Protein AF-A0A0B1S0J4-F1 (afdb_monomer_lite)

Structure (mmCIF, N/CA/C/O backbone):
data_AF-A0A0B1S0J4-F1
#
_entry.id   AF-A0A0B1S0J4-F1
#
loop_
_atom_site.group_PDB
_atom_site.id
_atom_site.type_symbol
_atom_site.label_atom_id
_atom_site.label_alt_id
_atom_site.label_comp_id
_atom_site.label_asym_id
_atom_site.label_entity_id
_atom_site.label_seq_id
_atom_site.pdbx_PDB_ins_code
_atom_site.Cartn_x
_atom_site.Cartn_y
_atom_site.Cartn_z
_atom_site.occupancy
_atom_site.B_iso_or_equiv
_atom_site.auth_seq_id
_atom_site.auth_comp_id
_atom_site.auth_asym_id
_atom_site.auth_atom_id
_atom_site.pdbx_PDB_model_num
ATOM 1 N N . MET A 1 1 ? 10.901 -2.215 9.609 1.00 47.75 1 MET A N 1
ATOM 2 C CA . MET A 1 1 ? 10.449 -1.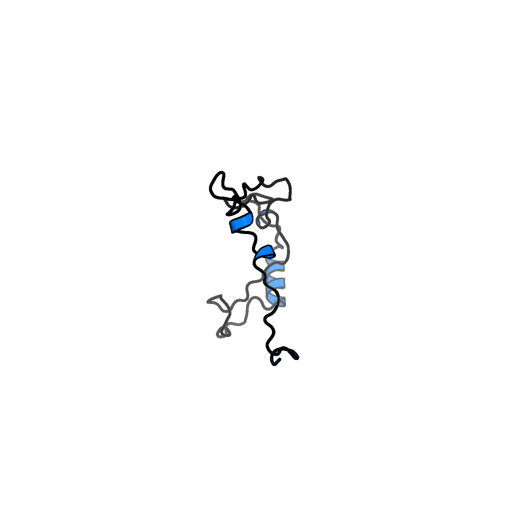148 10.528 1.00 47.75 1 MET A CA 1
ATOM 3 C C . MET A 1 1 ? 8.993 -0.830 10.214 1.00 47.75 1 MET A C 1
ATOM 5 O O . MET A 1 1 ? 8.716 -0.295 9.151 1.00 47.75 1 MET A O 1
ATOM 9 N N . SER A 1 2 ? 8.052 -1.248 11.067 1.00 56.84 2 SER A N 1
ATOM 10 C CA . SER A 1 2 ? 6.641 -0.852 10.931 1.00 56.84 2 SER A CA 1
ATOM 11 C C . SER A 1 2 ? 6.543 0.656 11.147 1.00 56.84 2 SER A C 1
ATOM 13 O O . SER A 1 2 ? 7.045 1.148 12.154 1.00 56.84 2 SER A O 1
ATOM 15 N N . GLY A 1 3 ? 5.909 1.382 10.225 1.00 70.69 3 GLY A N 1
ATOM 16 C CA . GLY A 1 3 ? 5.768 2.835 10.321 1.00 70.69 3 GLY A CA 1
ATOM 17 C C . GLY A 1 3 ? 5.176 3.286 11.663 1.00 70.69 3 GLY A C 1
ATOM 18 O O . GLY A 1 3 ? 4.309 2.614 12.235 1.00 70.69 3 GLY A O 1
ATOM 19 N N . ARG A 1 4 ? 5.654 4.434 12.158 1.00 82.12 4 ARG A N 1
ATOM 20 C CA . ARG A 1 4 ? 5.222 5.049 13.420 1.00 82.12 4 ARG A CA 1
ATOM 21 C C . ARG A 1 4 ? 3.696 5.213 13.447 1.00 82.12 4 ARG A C 1
ATOM 23 O O . ARG A 1 4 ? 3.090 5.639 12.463 1.00 82.12 4 ARG A O 1
ATOM 30 N N . LYS A 1 5 ? 3.064 4.864 14.569 1.00 86.25 5 LYS A N 1
ATOM 31 C CA . LYS A 1 5 ? 1.623 5.062 14.819 1.00 86.25 5 LYS A CA 1
ATOM 32 C C . LYS A 1 5 ? 1.370 6.445 15.432 1.00 86.25 5 LYS A C 1
ATOM 34 O O . LYS A 1 5 ? 2.305 7.071 15.925 1.00 86.25 5 LYS A O 1
ATOM 39 N N . ILE A 1 6 ? 0.124 6.937 15.393 1.00 87.69 6 ILE A N 1
ATOM 40 C CA . ILE A 1 6 ? -0.217 8.256 15.979 1.00 87.69 6 ILE A CA 1
ATOM 41 C C . ILE A 1 6 ? 0.001 8.248 17.497 1.00 87.69 6 ILE A C 1
ATOM 43 O O . ILE A 1 6 ? 0.432 9.249 18.060 1.00 87.69 6 ILE A O 1
ATOM 47 N N . ALA A 1 7 ? -0.290 7.126 18.153 1.00 87.12 7 ALA A N 1
ATOM 48 C CA . ALA A 1 7 ? -0.092 6.953 19.584 1.00 87.12 7 ALA A CA 1
ATOM 49 C C . ALA A 1 7 ? 0.515 5.583 19.903 1.00 87.12 7 ALA A C 1
ATOM 51 O O . ALA A 1 7 ? 0.441 4.661 19.086 1.00 87.12 7 ALA A O 1
ATOM 52 N N . ASP A 1 8 ? 1.092 5.471 21.098 1.00 85.81 8 ASP A N 1
ATOM 53 C CA . ASP A 1 8 ? 1.682 4.234 21.601 1.00 85.81 8 ASP A CA 1
ATOM 54 C C . ASP A 1 8 ? 0.642 3.103 21.728 1.00 85.81 8 ASP A C 1
ATOM 56 O O . ASP A 1 8 ? -0.556 3.345 21.926 1.00 85.81 8 ASP A O 1
ATOM 60 N N . ALA A 1 9 ? 1.098 1.853 21.634 1.00 83.38 9 ALA A N 1
ATOM 61 C CA . ALA A 1 9 ? 0.243 0.676 21.762 1.00 83.38 9 ALA A CA 1
ATOM 62 C C . ALA A 1 9 ? -0.459 0.590 23.133 1.00 83.38 9 ALA A C 1
ATOM 64 O O . ALA A 1 9 ? -1.577 0.065 23.217 1.00 83.38 9 ALA A O 1
ATOM 65 N N . ALA A 1 10 ? 0.149 1.155 24.181 1.00 87.31 10 ALA A N 1
ATOM 66 C CA . ALA A 1 10 ? -0.398 1.212 25.532 1.00 87.31 10 ALA A CA 1
ATOM 67 C C . ALA A 1 10 ? -1.631 2.125 25.659 1.00 87.31 10 ALA A C 1
ATOM 69 O O . ALA A 1 10 ? -2.400 1.994 26.616 1.00 87.31 10 ALA A O 1
ATOM 70 N N . VAL A 1 11 ? -1.876 3.026 24.697 1.00 88.44 11 VAL A N 1
ATOM 71 C CA . VAL A 1 11 ? -3.033 3.927 24.749 1.00 88.44 11 VAL A CA 1
ATOM 72 C C . VAL A 1 11 ? -4.329 3.121 24.661 1.00 88.44 11 VAL A C 1
ATOM 74 O O . VAL A 1 11 ? -4.600 2.377 23.711 1.00 88.44 11 VAL A O 1
ATOM 77 N N . LYS A 1 12 ? -5.172 3.249 25.687 1.00 86.06 12 LYS A N 1
ATOM 78 C CA . LYS A 1 12 ? -6.483 2.599 25.718 1.00 86.06 12 LYS A CA 1
ATOM 79 C C . LYS A 1 12 ? -7.450 3.372 24.825 1.00 86.06 12 LYS A C 1
ATOM 81 O O . LYS A 1 12 ? -7.616 4.580 24.967 1.00 86.06 12 LYS A O 1
ATOM 86 N N . ASN A 1 13 ? -8.098 2.663 23.902 1.00 85.56 13 ASN A N 1
ATOM 87 C CA . ASN A 1 13 ? -9.142 3.258 23.074 1.00 85.56 13 ASN A CA 1
ATOM 88 C C . ASN A 1 13 ? -10.348 3.579 23.949 1.00 85.56 13 ASN A C 1
ATOM 90 O O . ASN A 1 13 ? -10.723 2.781 24.812 1.00 85.56 13 ASN A O 1
ATOM 94 N N . ARG A 1 14 ? -10.988 4.717 23.687 1.00 81.62 14 ARG A N 1
ATOM 95 C CA . ARG A 1 14 ? -12.267 5.032 24.314 1.00 81.62 14 ARG A CA 1
ATOM 96 C C . ARG A 1 14 ? -13.295 4.001 23.847 1.00 81.62 14 ARG A C 1
ATOM 98 O O . ARG A 1 14 ? -13.545 3.867 22.652 1.00 81.62 14 ARG A O 1
ATOM 105 N N . THR A 1 15 ? -13.856 3.260 24.792 1.00 83.44 15 THR A N 1
ATOM 106 C CA . THR A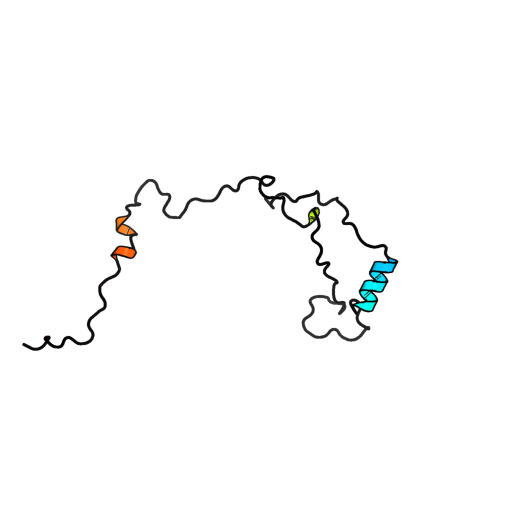 1 15 ? -14.918 2.276 24.558 1.00 83.44 15 THR A CA 1
ATOM 107 C C . THR A 1 15 ? -16.130 2.657 25.401 1.00 83.44 15 THR A C 1
ATOM 109 O O . THR A 1 15 ? -15.997 3.386 26.387 1.00 83.44 15 THR A O 1
ATOM 112 N N . GLN A 1 16 ? -17.325 2.236 24.984 1.00 86.56 16 GLN A N 1
ATOM 113 C CA . GLN A 1 16 ? -18.517 2.409 25.814 1.00 86.56 16 GLN A CA 1
ATOM 114 C C . GLN A 1 16 ? -18.410 1.535 27.069 1.00 86.56 16 GLN A C 1
ATOM 116 O O . GLN A 1 16 ? -17.612 0.594 27.112 1.00 86.56 16 GLN A O 1
ATOM 121 N N . THR A 1 17 ? -19.218 1.831 28.089 1.00 91.00 17 THR A N 1
ATOM 122 C CA . THR A 1 17 ? -19.269 0.988 29.287 1.00 91.00 17 THR A CA 1
ATOM 123 C C . THR A 1 17 ? -19.707 -0.440 28.921 1.00 91.00 17 THR A C 1
ATOM 125 O O . THR A 1 17 ? -20.375 -0.640 27.898 1.00 91.00 17 THR A O 1
ATOM 128 N N . PRO A 1 18 ? -19.351 -1.455 29.731 1.00 90.62 18 PRO A N 1
ATOM 129 C CA . PRO A 1 18 ? -19.660 -2.854 29.427 1.00 90.62 18 PRO A CA 1
ATOM 130 C C . PRO A 1 18 ? -21.138 -3.111 29.107 1.00 90.62 18 PRO A C 1
ATOM 132 O O . PRO A 1 18 ? -21.438 -3.849 28.172 1.00 90.62 18 PRO A O 1
ATOM 135 N N . PHE A 1 19 ? -22.053 -2.437 29.811 1.00 92.56 19 PHE A N 1
ATOM 136 C CA . PHE A 1 19 ? -23.494 -2.530 29.571 1.00 92.56 19 PHE A CA 1
ATOM 137 C C . PHE A 1 19 ? -23.895 -2.102 28.149 1.00 92.56 19 PHE A C 1
ATOM 139 O O . PHE A 1 19 ? -24.598 -2.833 27.455 1.00 92.56 19 PHE A O 1
ATOM 146 N N . TRP A 1 20 ? -23.411 -0.951 27.676 1.00 91.75 20 TRP A N 1
ATOM 147 C CA . TRP A 1 20 ? -23.723 -0.466 26.327 1.00 91.75 20 TRP A CA 1
ATOM 148 C C . TRP A 1 20 ? -23.074 -1.326 25.239 1.00 91.75 20 TRP A C 1
A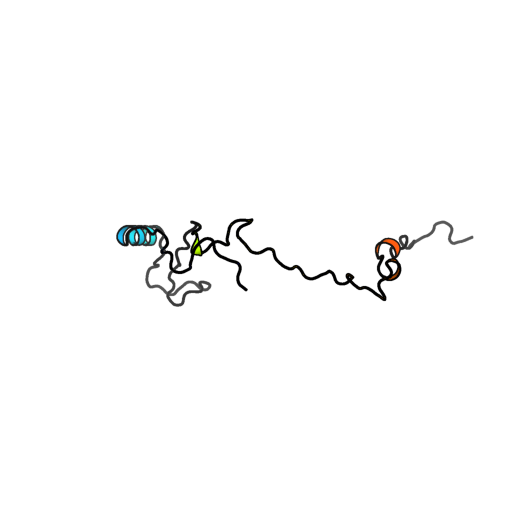TOM 150 O O . TRP A 1 20 ? -23.687 -1.564 24.200 1.00 91.75 20 TRP A O 1
ATOM 160 N N . ASN A 1 21 ? -21.874 -1.865 25.488 1.00 88.50 21 ASN A N 1
ATOM 161 C CA . ASN A 1 21 ? -21.251 -2.828 24.576 1.00 88.50 21 ASN A CA 1
ATOM 162 C C . ASN A 1 21 ? -22.074 -4.115 24.458 1.00 88.50 21 ASN A C 1
ATOM 164 O O . ASN A 1 21 ? -22.245 -4.616 23.347 1.00 88.50 21 ASN A O 1
ATOM 168 N N . TRP A 1 22 ? -22.589 -4.623 25.581 1.00 87.31 22 TRP A N 1
ATOM 169 C CA . TRP A 1 22 ? -23.492 -5.770 25.600 1.00 87.31 22 TRP A CA 1
ATOM 170 C C . TRP A 1 22 ? -24.781 -5.475 24.831 1.00 87.31 22 TRP A C 1
ATOM 172 O O . TRP A 1 22 ? -25.146 -6.245 23.945 1.00 87.31 22 TRP A O 1
ATOM 182 N N . LEU A 1 23 ? -25.428 -4.334 25.093 1.00 91.19 23 LEU A N 1
ATOM 183 C CA . LEU A 1 23 ? -26.663 -3.954 24.406 1.00 91.19 23 LEU A CA 1
ATOM 184 C C . LEU A 1 23 ? -26.444 -3.829 22.892 1.00 91.19 23 LEU A C 1
ATOM 186 O O . LEU A 1 23 ? -27.216 -4.380 22.113 1.00 91.19 23 LEU A O 1
ATOM 190 N N . ARG A 1 24 ? -25.354 -3.179 22.467 1.00 88.50 24 ARG A N 1
ATOM 191 C CA . ARG A 1 24 ? -24.954 -3.080 21.056 1.00 88.50 24 ARG A CA 1
ATOM 192 C C . ARG A 1 24 ? -24.747 -4.461 20.429 1.00 88.50 24 ARG A C 1
ATOM 194 O O . ARG A 1 24 ? -25.278 -4.717 19.355 1.00 88.50 24 ARG A O 1
ATOM 201 N N . ASN A 1 25 ? -23.984 -5.342 21.079 1.00 85.75 25 ASN A N 1
ATOM 202 C CA . ASN A 1 25 ? -23.733 -6.698 20.577 1.00 85.75 25 ASN A CA 1
ATOM 203 C C . ASN A 1 25 ? -25.030 -7.504 20.442 1.00 85.75 25 ASN A C 1
ATOM 205 O O . ASN A 1 25 ? -25.209 -8.202 19.445 1.00 85.75 25 ASN A O 1
ATOM 209 N N . LYS A 1 26 ? -25.944 -7.360 21.408 1.00 82.94 26 LYS A N 1
ATOM 210 C CA . LYS A 1 26 ? -27.249 -8.020 21.403 1.00 82.94 26 LYS A CA 1
ATOM 211 C C . LYS A 1 26 ? -28.136 -7.527 20.258 1.00 82.94 26 LYS A C 1
ATOM 213 O O . LYS A 1 26 ? -28.702 -8.343 19.542 1.00 82.94 26 LYS A O 1
ATOM 218 N N . LEU A 1 27 ? -28.228 -6.210 20.056 1.00 86.50 27 LEU A N 1
ATOM 219 C CA . LEU A 1 27 ? -29.033 -5.607 18.983 1.00 86.50 27 LEU A CA 1
ATOM 220 C C . LEU A 1 27 ? -28.481 -5.910 17.583 1.00 86.50 27 LEU A C 1
ATOM 222 O O . LEU A 1 27 ? -29.250 -6.043 16.638 1.00 86.50 27 LEU A O 1
ATOM 226 N N . LEU A 1 28 ? -27.158 -6.033 17.451 1.00 83.06 28 LEU A N 1
ATOM 227 C CA . LEU A 1 28 ? -26.489 -6.351 16.187 1.00 83.06 28 LEU A CA 1
ATOM 228 C C . LEU A 1 28 ? -26.329 -7.860 15.937 1.00 83.06 28 LEU A C 1
ATOM 230 O O . LEU A 1 28 ? -25.660 -8.233 14.977 1.00 83.06 28 LEU A O 1
ATOM 234 N N . ALA A 1 29 ? -26.893 -8.720 16.796 1.00 76.69 29 ALA A N 1
ATOM 235 C CA . ALA A 1 29 ? -26.776 -10.180 16.705 1.00 76.69 29 ALA A CA 1
ATOM 236 C C . ALA A 1 29 ? -25.320 -10.672 16.518 1.00 76.69 29 ALA A C 1
ATOM 238 O O . ALA A 1 29 ? -25.049 -11.625 15.785 1.00 76.69 29 ALA A O 1
ATOM 239 N N . VAL A 1 30 ? -24.375 -9.987 17.177 1.00 73.62 30 VAL A N 1
ATOM 240 C CA . VAL A 1 30 ? -22.933 -10.303 17.175 1.00 73.62 30 VAL A CA 1
ATOM 241 C C . VAL A 1 30 ? -22.718 -11.686 17.792 1.00 73.62 30 VAL A C 1
ATOM 243 O O . VAL A 1 30 ? -22.053 -12.551 17.218 1.00 73.62 30 VAL A O 1
ATOM 246 N N . ASP A 1 31 ? -23.370 -11.910 18.931 1.00 66.31 31 ASP A N 1
ATOM 247 C CA . ASP A 1 31 ? -23.478 -13.214 19.565 1.00 66.31 31 ASP A CA 1
ATOM 248 C C . ASP A 1 31 ? -24.670 -13.953 18.941 1.00 66.31 31 ASP A C 1
ATOM 250 O O . ASP A 1 31 ? -25.831 -13.613 19.178 1.00 66.31 31 ASP A O 1
ATOM 254 N N . ARG A 1 32 ? -24.382 -14.941 18.089 1.00 63.47 32 ARG A N 1
ATOM 255 C CA . ARG A 1 32 ? -25.411 -15.820 17.523 1.00 63.47 32 ARG A CA 1
ATOM 256 C C . ARG A 1 32 ? -25.883 -16.814 18.582 1.00 63.47 32 ARG A C 1
ATOM 258 O O . ARG A 1 32 ? -25.132 -17.168 19.491 1.00 63.47 32 ARG A O 1
ATOM 265 N N . LEU A 1 33 ? -27.128 -17.276 18.450 1.00 58.31 33 LEU A N 1
ATOM 266 C CA . LEU A 1 33 ? -27.622 -18.418 19.223 1.00 58.31 33 LEU A CA 1
ATOM 267 C C . LEU A 1 33 ? -26.691 -19.628 19.005 1.00 58.31 33 LEU A C 1
ATOM 269 O O . LEU A 1 33 ? -26.129 -19.746 17.913 1.00 58.31 33 LEU A O 1
ATOM 273 N N . PRO A 1 34 ? -26.523 -20.508 20.010 1.00 57.81 34 PRO A N 1
ATOM 274 C CA . PRO A 1 34 ? -25.648 -21.678 19.946 1.00 57.81 34 PRO A CA 1
ATOM 275 C C . PRO A 1 34 ? -26.214 -22.726 18.974 1.00 57.81 34 PRO A C 1
ATOM 277 O O . PRO A 1 34 ? -26.785 -23.735 19.369 1.00 57.81 34 PRO A O 1
ATOM 280 N N . GLY A 1 35 ? -26.105 -22.446 17.682 1.00 61.84 35 GLY A N 1
ATOM 281 C CA . GLY A 1 35 ? -26.293 -23.381 16.583 1.00 61.84 35 GLY A CA 1
ATOM 282 C C . GLY A 1 35 ? -24.967 -23.573 15.844 1.00 61.84 35 GLY A C 1
ATOM 283 O O . GLY A 1 35 ? -24.046 -22.770 16.025 1.00 61.84 35 GLY A O 1
ATOM 284 N N . PRO A 1 36 ? -24.839 -24.623 15.018 1.00 61.19 36 PRO A N 1
ATOM 285 C CA . PRO A 1 36 ? -23.631 -24.840 14.234 1.00 61.19 36 PRO A CA 1
ATOM 286 C C . PRO A 1 36 ? -23.331 -23.598 13.374 1.00 61.19 36 PRO A C 1
ATOM 288 O O . PRO A 1 36 ? -24.244 -23.065 12.731 1.00 61.19 36 PRO A O 1
ATOM 291 N N . PRO A 1 37 ? -22.083 -23.096 13.374 1.00 58.88 37 PRO A N 1
ATOM 292 C CA . PRO A 1 37 ? -21.726 -21.922 12.594 1.00 58.88 37 PRO A CA 1
ATOM 293 C C . PRO A 1 37 ? -21.977 -22.174 11.101 1.00 58.88 37 PRO A C 1
ATOM 295 O O . PRO A 1 37 ? -21.585 -23.225 10.590 1.00 58.88 37 PRO A O 1
ATOM 298 N N . PRO A 1 38 ? -22.583 -21.221 10.370 1.00 57.75 38 PRO A N 1
ATOM 299 C CA . PRO A 1 38 ? -22.644 -21.291 8.919 1.00 57.75 38 PRO A CA 1
ATOM 300 C C . PRO A 1 38 ? -21.222 -21.398 8.347 1.00 57.75 38 PRO A C 1
ATOM 302 O O . PRO A 1 38 ? -20.334 -20.676 8.821 1.00 57.75 38 PRO A O 1
ATOM 305 N N . PRO A 1 39 ? -20.991 -22.253 7.337 1.00 56.25 39 PRO A N 1
ATOM 306 C CA . PRO A 1 39 ? -19.688 -22.379 6.696 1.00 56.25 39 PRO A CA 1
ATOM 307 C C . PRO A 1 39 ? -19.181 -21.015 6.201 1.00 56.25 39 PRO A C 1
ATOM 309 O O . PRO A 1 39 ? -19.921 -20.285 5.545 1.00 56.25 39 PRO A O 1
ATOM 312 N N . GLY A 1 40 ? -17.925 -20.667 6.506 1.00 56.56 40 GLY A N 1
ATOM 313 C CA . GLY A 1 40 ? -17.252 -19.485 5.941 1.00 56.56 40 GLY A CA 1
ATOM 314 C C . GLY A 1 40 ? -16.945 -18.329 6.900 1.00 56.56 40 GLY A C 1
ATOM 315 O O . GLY A 1 40 ? -16.404 -17.318 6.455 1.00 56.56 40 GLY A O 1
ATOM 316 N N . LEU A 1 41 ? -17.234 -18.447 8.200 1.00 56.97 41 LEU A N 1
ATOM 317 C CA . LEU A 1 41 ? -16.755 -17.480 9.198 1.00 56.97 41 LEU A CA 1
ATOM 318 C C . LEU A 1 41 ? -15.461 -17.971 9.870 1.00 56.97 41 LEU A C 1
ATOM 320 O O . LEU A 1 41 ? -15.382 -19.140 10.238 1.00 56.97 41 LEU A O 1
ATOM 324 N N . PRO A 1 42 ? -14.460 -17.095 10.076 1.00 58.50 42 PRO A N 1
ATOM 325 C CA . PRO A 1 42 ? -13.134 -17.481 10.572 1.00 58.50 42 PRO A CA 1
ATOM 326 C C . PRO A 1 42 ? -13.084 -17.817 12.075 1.00 58.50 42 PRO A C 1
ATOM 328 O O . PRO A 1 42 ? -12.015 -18.137 12.588 1.00 58.50 42 PRO A O 1
ATOM 331 N N . THR A 1 43 ? -14.203 -17.727 12.801 1.00 59.00 43 THR A N 1
ATOM 332 C CA . THR A 1 43 ? -14.250 -17.934 14.256 1.00 59.00 43 THR A CA 1
ATOM 333 C C . THR A 1 43 ? -14.794 -19.324 14.579 1.00 59.00 43 THR A C 1
ATOM 335 O O . THR A 1 43 ? -15.925 -19.638 14.208 1.00 59.00 43 THR A O 1
ATOM 338 N N . ALA A 1 44 ? -14.026 -20.116 15.336 1.00 56.16 44 ALA A N 1
ATOM 339 C CA . ALA A 1 44 ? -14.388 -21.473 15.765 1.00 56.16 44 ALA A CA 1
ATOM 340 C C . ALA A 1 44 ? -15.726 -21.558 16.536 1.00 56.16 44 ALA A C 1
ATOM 342 O O . ALA A 1 44 ? -16.384 -22.592 16.507 1.00 56.16 44 ALA A O 1
ATOM 343 N N . ASP A 1 45 ? -16.163 -20.454 17.153 1.00 58.44 45 ASP A N 1
ATOM 344 C CA . ASP A 1 45 ? -17.357 -20.397 18.010 1.00 58.44 45 ASP A CA 1
ATOM 345 C C . ASP A 1 45 ? -18.629 -19.881 17.308 1.00 58.44 45 ASP A C 1
ATOM 347 O O . ASP A 1 45 ? -19.639 -19.634 17.964 1.00 58.44 45 ASP A O 1
ATOM 351 N N . GLY A 1 46 ? -18.595 -19.597 15.999 1.00 56.66 46 GLY A N 1
ATOM 352 C CA . GLY A 1 46 ? -19.756 -19.046 15.277 1.00 56.66 46 GLY A CA 1
ATOM 353 C C . GLY A 1 46 ? -20.185 -17.628 15.665 1.00 56.66 46 GLY A C 1
ATOM 354 O O . GLY A 1 46 ? -21.194 -17.128 15.162 1.00 56.66 46 GLY A O 1
ATOM 355 N N . LYS A 1 47 ? -19.409 -16.951 16.516 1.00 58.25 47 LYS A N 1
ATOM 356 C CA . LYS A 1 47 ? -19.618 -15.551 16.895 1.00 58.25 47 LYS A CA 1
ATOM 357 C C . LYS A 1 47 ? -19.149 -14.624 15.776 1.00 58.25 47 LYS A C 1
ATOM 359 O O . LYS A 1 47 ? -18.011 -14.728 15.307 1.00 58.25 47 LYS A O 1
ATOM 364 N N . ALA A 1 48 ? -20.015 -13.702 15.361 1.00 63.50 48 ALA A N 1
ATOM 365 C CA . ALA A 1 48 ? -19.609 -12.604 14.497 1.00 63.50 48 ALA A CA 1
ATOM 366 C C . ALA A 1 48 ? -18.796 -11.618 15.346 1.00 63.50 48 ALA A C 1
ATOM 368 O O . ALA A 1 48 ? -19.207 -11.264 16.443 1.00 63.50 48 ALA A O 1
ATOM 369 N N . VAL A 1 49 ? -17.625 -11.184 14.884 1.00 69.75 49 VAL A N 1
ATOM 370 C CA . VAL A 1 49 ? -16.834 -10.179 15.610 1.00 69.75 49 VAL A CA 1
ATOM 371 C C . VAL A 1 49 ? -17.344 -8.795 15.224 1.00 69.75 49 VAL A C 1
ATOM 373 O O . VAL A 1 49 ? -17.409 -8.455 14.044 1.00 69.75 49 VAL A O 1
ATOM 376 N N . TYR A 1 50 ? -17.698 -7.967 16.209 1.00 76.88 50 TYR A N 1
ATOM 377 C CA . TYR A 1 50 ? -18.004 -6.569 15.926 1.00 76.88 50 TYR A CA 1
ATOM 378 C C . TYR A 1 50 ? -16.724 -5.800 15.594 1.00 76.88 50 TYR A C 1
ATOM 380 O O . TYR A 1 50 ? -15.881 -5.559 16.462 1.00 76.88 50 TYR A O 1
ATOM 388 N N . HIS A 1 51 ? -16.616 -5.352 14.347 1.00 80.94 51 HIS A N 1
ATOM 389 C CA . HIS A 1 51 ? -15.551 -4.459 13.915 1.00 80.94 51 HIS A CA 1
ATOM 390 C C . HIS A 1 51 ? -15.993 -3.009 14.086 1.00 80.94 51 HIS A C 1
ATOM 392 O O . HIS A 1 51 ? -16.888 -2.525 13.398 1.00 80.94 51 HIS A O 1
ATOM 398 N N . ASN A 1 52 ? -15.360 -2.304 15.023 1.00 83.56 52 ASN A N 1
ATOM 399 C CA . ASN A 1 52 ? -15.640 -0.891 15.235 1.00 83.56 52 ASN A CA 1
ATOM 400 C C . ASN A 1 52 ? -15.181 -0.073 14.007 1.00 83.56 52 ASN A C 1
ATOM 402 O O . ASN A 1 52 ? -13.991 -0.119 13.690 1.00 83.56 52 ASN A O 1
ATOM 406 N N . PRO A 1 53 ? -16.071 0.690 13.339 1.00 85.81 53 PRO A N 1
ATOM 407 C CA . PRO A 1 53 ? -15.698 1.496 12.174 1.00 85.81 53 PRO A CA 1
ATOM 408 C C . PRO A 1 53 ? -14.864 2.735 12.539 1.00 85.81 53 PRO A C 1
ATOM 410 O O . PRO A 1 53 ? -14.280 3.376 11.663 1.00 85.81 53 PRO A O 1
ATOM 413 N N . LEU A 1 54 ? -14.811 3.104 13.824 1.00 89.25 54 LEU A N 1
ATOM 414 C CA . LEU A 1 54 ? -14.045 4.254 14.287 1.00 89.25 54 LEU A CA 1
ATOM 415 C C . LEU A 1 54 ? -12.546 3.987 14.191 1.00 89.25 54 LEU A C 1
ATOM 417 O O . LEU A 1 54 ? -12.041 2.923 14.551 1.00 89.25 54 LEU A O 1
ATOM 421 N N . ARG A 1 55 ? -11.818 5.012 13.753 1.00 88.94 55 ARG A N 1
ATOM 422 C CA . ARG A 1 55 ? -10.365 4.960 13.659 1.00 88.94 55 ARG A CA 1
ATOM 423 C C . ARG A 1 55 ? -9.756 5.470 14.958 1.00 88.94 55 ARG A C 1
ATOM 425 O O . ARG A 1 55 ? -10.094 6.560 15.415 1.00 88.94 55 ARG A O 1
ATOM 432 N N . PHE A 1 56 ? -8.851 4.689 15.540 1.00 90.19 56 PHE A N 1
ATOM 433 C CA . PHE A 1 56 ? -8.202 5.040 16.797 1.00 90.19 56 PHE A CA 1
ATOM 434 C C . PHE A 1 56 ? -6.724 5.404 16.601 1.00 90.19 56 PHE A C 1
ATOM 436 O O . PHE A 1 56 ? -6.060 4.817 15.739 1.00 90.19 56 PHE A O 1
ATOM 443 N N . PRO A 1 57 ? -6.161 6.304 17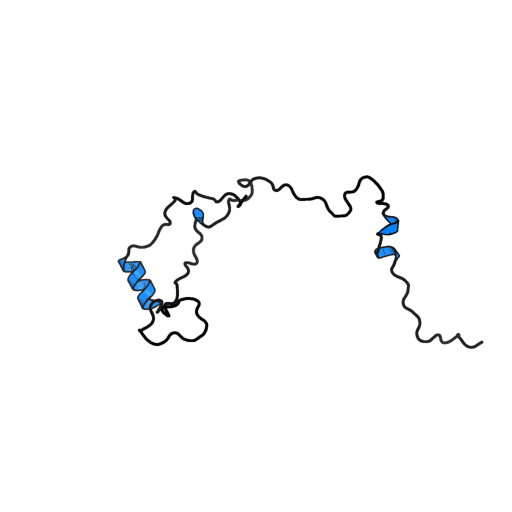.430 1.00 89.62 57 PRO A N 1
ATOM 444 C CA . PRO A 1 57 ? -4.774 6.748 17.283 1.00 89.62 57 PRO A CA 1
ATOM 445 C C . PRO A 1 57 ? -3.743 5.610 17.247 1.00 89.62 57 PRO A C 1
ATOM 447 O O . PRO A 1 57 ? -2.832 5.630 16.425 1.00 89.62 57 PRO A O 1
ATOM 450 N N . LYS A 1 58 ? -3.906 4.570 18.074 1.00 87.94 58 LYS A N 1
ATOM 451 C CA . LYS A 1 58 ? -2.965 3.435 18.099 1.00 87.94 58 LYS A CA 1
ATOM 452 C C . LYS A 1 58 ? -3.073 2.489 16.901 1.00 87.94 58 LYS A C 1
ATOM 454 O O . LYS A 1 58 ? -2.141 1.750 16.607 1.00 87.94 58 LYS A O 1
ATOM 459 N N . THR A 1 59 ? -4.213 2.477 16.208 1.00 87.31 59 THR A N 1
ATOM 460 C CA . THR A 1 59 ? -4.418 1.607 15.039 1.00 87.31 59 THR A CA 1
ATOM 461 C C . THR A 1 59 ? -3.951 2.288 13.755 1.00 87.31 59 THR A C 1
ATOM 463 O O . THR A 1 59 ? -3.458 1.629 12.835 1.00 87.31 59 THR A O 1
ATOM 466 N N . GLN A 1 60 ? -4.060 3.616 13.699 1.00 90.00 60 GLN A N 1
ATOM 467 C CA . GLN A 1 60 ? -3.701 4.413 12.531 1.00 90.00 60 GLN A CA 1
ATOM 468 C C . GLN A 1 60 ? -2.199 4.706 12.452 1.00 90.00 60 GLN A C 1
ATOM 470 O O . GLN A 1 60 ? -1.527 4.914 13.462 1.00 90.00 60 GLN A O 1
ATOM 475 N N . SER A 1 61 ? -1.675 4.748 11.226 1.00 88.44 61 SER A N 1
ATOM 476 C CA . SER A 1 61 ? -0.348 5.303 10.948 1.00 88.44 61 SER A CA 1
ATOM 477 C C . SER A 1 61 ? -0.285 6.780 11.335 1.00 88.44 61 SER A C 1
ATOM 479 O O . SER A 1 61 ? -1.297 7.483 11.277 1.00 88.44 61 SER A O 1
ATOM 481 N N . ALA A 1 62 ? 0.907 7.247 11.709 1.00 86.75 62 ALA A N 1
ATOM 482 C CA . ALA A 1 62 ? 1.172 8.653 11.974 1.00 86.75 62 ALA A CA 1
ATOM 483 C C . ALA A 1 62 ? 0.735 9.539 10.793 1.00 86.75 62 ALA A C 1
ATOM 485 O O . ALA A 1 62 ? 0.678 9.098 9.642 1.00 86.75 62 ALA A O 1
ATOM 486 N N . ARG A 1 63 ? 0.398 10.797 11.094 1.00 84.06 63 ARG A N 1
ATOM 487 C CA . ARG A 1 63 ? -0.011 11.768 10.073 1.00 84.06 63 ARG A CA 1
ATOM 488 C C . ARG A 1 63 ? 1.149 12.066 9.106 1.00 84.06 63 ARG A C 1
ATOM 490 O O . ARG A 1 63 ? 2.311 11.934 9.507 1.00 84.06 63 ARG A O 1
ATOM 497 N N . PRO A 1 64 ? 0.854 12.494 7.863 1.00 76.31 64 PRO A N 1
ATOM 498 C CA . PRO A 1 64 ? 1.879 12.962 6.931 1.00 76.31 64 PRO A CA 1
ATOM 499 C C . PRO A 1 64 ? 2.769 14.023 7.596 1.00 76.31 64 PRO A C 1
ATOM 501 O O . PRO A 1 64 ? 2.253 14.946 8.221 1.00 76.31 64 PRO A O 1
ATOM 504 N N . GLY A 1 65 ? 4.091 13.851 7.521 1.00 73.44 65 GLY A N 1
ATOM 505 C CA . GLY A 1 65 ? 5.083 14.724 8.169 1.00 73.44 65 GLY A CA 1
ATOM 506 C C . GLY A 1 65 ? 5.534 14.296 9.573 1.00 73.44 65 GLY A C 1
ATOM 507 O O . GLY A 1 65 ? 6.570 14.754 10.034 1.00 73.44 65 GLY A O 1
ATOM 508 N N . SER A 1 66 ? 4.814 13.392 10.250 1.00 76.81 66 SER A N 1
ATOM 509 C CA . SER A 1 66 ? 5.253 12.800 11.532 1.00 76.81 66 SER A CA 1
ATOM 510 C C . SER A 1 66 ? 5.895 11.416 11.379 1.00 76.81 66 SER A C 1
ATOM 512 O O . SER A 1 66 ? 6.417 10.863 12.348 1.00 76.81 66 SER A O 1
ATOM 514 N N . ALA A 1 67 ? 5.803 10.830 10.186 1.00 76.25 67 ALA A N 1
ATOM 515 C CA . ALA A 1 67 ? 6.501 9.604 9.825 1.00 76.25 67 ALA A CA 1
ATOM 516 C C . ALA A 1 67 ? 7.880 9.937 9.242 1.00 76.25 67 ALA A C 1
ATOM 518 O O . ALA A 1 67 ? 8.038 10.957 8.572 1.00 76.25 67 ALA A O 1
ATOM 519 N N . GLU A 1 68 ? 8.858 9.063 9.477 1.00 80.75 68 GLU A N 1
ATOM 520 C CA . GLU A 1 68 ? 10.159 9.151 8.813 1.00 80.75 68 GLU A CA 1
ATOM 521 C C . GLU A 1 68 ? 9.977 9.039 7.296 1.00 80.75 68 GLU A C 1
ATOM 523 O O . GLU A 1 68 ? 9.169 8.238 6.811 1.00 80.75 68 GLU A O 1
ATOM 528 N N . LEU A 1 69 ? 10.708 9.869 6.549 1.00 81.50 69 LEU A N 1
ATOM 529 C CA . LEU A 1 69 ? 10.687 9.816 5.092 1.00 81.50 69 LEU A CA 1
ATOM 530 C C . LEU A 1 69 ? 11.254 8.465 4.635 1.00 81.50 69 LEU A C 1
ATOM 532 O O . LEU A 1 69 ? 12.333 8.077 5.088 1.00 81.50 69 LEU A O 1
ATOM 536 N N . PRO A 1 70 ? 10.557 7.733 3.750 1.00 83.81 70 PRO A N 1
ATOM 537 C CA . PRO A 1 70 ? 11.053 6.452 3.282 1.00 83.81 70 PRO A CA 1
ATOM 538 C C . PRO A 1 70 ? 12.283 6.651 2.392 1.00 83.81 70 PRO A C 1
ATOM 540 O O . PRO A 1 70 ? 12.286 7.493 1.494 1.00 83.81 70 PRO A O 1
ATOM 543 N N . THR A 1 71 ? 13.302 5.815 2.580 1.00 89.31 71 THR A N 1
ATOM 544 C CA . THR A 1 71 ? 14.385 5.664 1.602 1.00 89.31 71 THR A CA 1
ATOM 545 C C . THR A 1 71 ? 13.914 4.711 0.510 1.00 89.31 71 THR A C 1
ATOM 547 O O . THR A 1 71 ? 13.922 3.492 0.686 1.00 89.31 71 THR A O 1
ATOM 550 N N . LEU A 1 72 ? 13.437 5.265 -0.605 1.00 88.81 72 LEU A N 1
ATOM 551 C CA . LEU A 1 72 ? 12.979 4.462 -1.737 1.00 88.81 72 LEU A CA 1
ATOM 552 C C . LEU A 1 72 ? 14.181 3.879 -2.498 1.00 88.81 72 LEU A C 1
ATOM 554 O O . LEU A 1 72 ? 15.158 4.601 -2.721 1.00 88.81 72 LEU A O 1
ATOM 558 N N . PRO A 1 73 ? 14.133 2.601 -2.919 1.00 94.56 73 PRO A N 1
ATOM 559 C CA . PRO A 1 73 ? 15.168 2.048 -3.777 1.00 94.56 73 PRO A CA 1
ATOM 560 C C . PRO A 1 73 ? 15.159 2.758 -5.134 1.00 94.56 73 PRO A C 1
ATOM 562 O O . PRO A 1 73 ? 14.116 3.191 -5.630 1.00 94.56 73 PRO A O 1
ATOM 565 N N . GLY A 1 74 ? 16.336 2.861 -5.749 1.00 94.44 74 GLY A N 1
ATOM 566 C CA . GLY A 1 74 ? 16.445 3.332 -7.124 1.00 94.44 74 GLY A CA 1
ATOM 567 C C . GLY A 1 74 ? 15.726 2.408 -8.111 1.00 94.44 74 GLY A C 1
ATOM 568 O O . GLY A 1 74 ? 15.501 1.229 -7.836 1.00 94.44 74 GLY A O 1
ATOM 569 N N . GLY A 1 75 ? 15.384 2.937 -9.286 1.00 94.94 75 GLY A N 1
ATOM 570 C CA . GLY A 1 75 ? 14.873 2.119 -10.382 1.00 94.94 75 GLY A CA 1
ATOM 571 C C . GLY A 1 75 ? 15.956 1.208 -10.969 1.00 94.94 75 GLY A C 1
ATOM 572 O O . GLY A 1 75 ? 17.151 1.458 -10.822 1.00 94.94 75 GLY A O 1
ATOM 573 N N . ILE A 1 76 ? 15.544 0.186 -11.721 1.00 92.75 76 ILE A N 1
ATOM 574 C CA . ILE A 1 76 ? 16.444 -0.801 -12.355 1.00 92.75 76 ILE A CA 1
ATOM 575 C C . ILE A 1 76 ? 17.508 -0.187 -13.287 1.00 92.75 76 ILE A C 1
ATOM 577 O O . ILE A 1 76 ? 18.546 -0.796 -13.541 1.00 92.75 76 ILE A O 1
ATOM 581 N N . HIS A 1 77 ? 17.260 1.025 -13.784 1.00 94.69 77 HIS A N 1
ATOM 582 C CA . HIS A 1 77 ? 18.162 1.782 -14.651 1.00 94.69 77 HIS A CA 1
ATOM 583 C C . HIS A 1 77 ? 18.900 2.905 -13.910 1.00 94.69 77 HIS A C 1
ATOM 585 O O . HIS A 1 77 ? 19.452 3.791 -14.552 1.00 94.69 77 HIS A O 1
ATOM 591 N N . HIS A 1 78 ? 18.938 2.912 -12.576 1.00 94.81 78 HIS A N 1
ATOM 592 C CA . HIS A 1 78 ? 19.822 3.800 -11.811 1.00 94.81 78 HIS A CA 1
ATOM 593 C C . HIS A 1 78 ? 21.233 3.189 -11.750 1.00 94.81 78 HIS A C 1
ATOM 595 O O . HIS A 1 78 ? 21.726 2.823 -10.687 1.00 94.81 78 HIS A O 1
ATOM 601 N N . LYS A 1 79 ? 21.858 3.018 -12.921 1.00 94.69 79 LYS A N 1
ATOM 602 C CA . LYS A 1 79 ? 23.192 2.424 -13.102 1.00 94.69 79 LYS A CA 1
ATOM 603 C C . LYS A 1 79 ? 24.160 3.467 -13.658 1.00 94.69 79 LYS A C 1
ATOM 605 O O . LYS A 1 79 ? 23.763 4.270 -14.502 1.00 94.69 79 LYS A O 1
ATOM 610 N N . LEU A 1 80 ? 25.418 3.416 -13.217 1.00 94.81 80 LEU A N 1
ATOM 611 C CA . LEU A 1 80 ? 26.480 4.345 -13.634 1.00 94.81 80 LEU A CA 1
ATOM 612 C C . LEU A 1 80 ? 27.153 3.956 -14.962 1.00 94.81 80 LEU A C 1
ATOM 614 O O . LEU A 1 80 ? 27.681 4.822 -15.650 1.00 94.81 80 LEU A O 1
ATOM 618 N N . ALA A 1 81 ? 27.118 2.673 -15.329 1.00 95.62 81 ALA A N 1
ATOM 619 C CA . ALA A 1 81 ? 27.708 2.132 -16.552 1.00 95.62 81 ALA A CA 1
ATOM 620 C C . ALA A 1 81 ? 26.724 1.186 -17.259 1.00 95.62 81 ALA A C 1
ATOM 622 O O . ALA A 1 81 ? 25.732 0.763 -16.659 1.00 95.62 81 ALA A O 1
ATOM 623 N N . GLU A 1 82 ? 26.991 0.886 -18.538 1.00 93.38 82 GLU A N 1
ATOM 624 C CA . GLU A 1 82 ? 26.217 -0.071 -19.356 1.00 93.38 82 GLU A CA 1
ATOM 625 C C . GLU A 1 82 ? 24.703 0.223 -19.392 1.00 93.38 82 GLU A C 1
ATOM 627 O O . GLU A 1 82 ? 23.854 -0.666 -19.350 1.00 93.38 82 GLU A O 1
ATOM 632 N N . ASN A 1 83 ? 24.343 1.508 -19.439 1.00 94.62 83 ASN A N 1
ATOM 633 C CA . ASN A 1 83 ? 22.961 1.970 -19.278 1.00 94.62 83 ASN A CA 1
ATOM 634 C C . ASN A 1 83 ? 22.560 3.015 -20.329 1.00 94.62 83 ASN A C 1
ATOM 636 O O . ASN A 1 83 ? 21.842 3.979 -20.049 1.00 94.62 83 ASN A O 1
ATOM 640 N N . TYR A 1 84 ? 23.051 2.836 -21.554 1.00 95.38 84 TYR A N 1
ATOM 641 C CA . TYR A 1 84 ? 22.686 3.694 -22.672 1.00 95.38 84 TYR A CA 1
ATOM 642 C C . TYR A 1 84 ? 21.179 3.634 -22.941 1.00 95.38 84 TYR A C 1
ATOM 644 O O . TYR A 1 84 ? 20.577 2.566 -22.952 1.00 95.38 84 TYR A O 1
ATOM 652 N N . TYR A 1 85 ? 20.553 4.789 -23.184 1.00 94.25 85 TYR A N 1
ATOM 653 C CA . TYR A 1 85 ? 19.105 4.841 -23.403 1.00 94.25 85 TYR A CA 1
ATOM 654 C C . TYR A 1 85 ? 18.670 4.060 -24.650 1.00 94.25 85 TYR A C 1
ATOM 656 O O . TYR A 1 85 ? 17.621 3.423 -24.629 1.00 94.25 85 TYR A O 1
ATOM 664 N N . TYR A 1 86 ? 19.495 4.053 -25.703 1.00 93.38 86 TYR A N 1
ATOM 665 C CA . TYR A 1 86 ? 19.153 3.413 -26.976 1.00 93.38 86 TYR A CA 1
ATOM 666 C C . TYR A 1 86 ? 18.883 1.905 -26.843 1.00 93.38 86 TYR A C 1
ATOM 668 O O . TYR A 1 86 ? 18.064 1.382 -27.590 1.00 93.38 86 TYR A O 1
ATOM 676 N N . THR A 1 87 ? 19.511 1.208 -25.885 1.00 93.19 87 THR A N 1
ATOM 677 C CA . THR A 1 87 ? 19.316 -0.242 -25.689 1.00 93.19 87 THR A CA 1
ATOM 678 C C . THR A 1 87 ? 18.009 -0.587 -24.976 1.00 93.19 87 THR A C 1
ATOM 680 O O . THR A 1 87 ? 17.619 -1.750 -24.942 1.00 93.19 87 THR A O 1
ATOM 683 N N . ARG A 1 88 ? 17.325 0.403 -24.391 1.00 91.56 88 ARG A N 1
ATOM 684 C CA . ARG A 1 88 ? 16.101 0.220 -23.590 1.00 91.56 88 ARG A CA 1
ATOM 685 C C . ARG A 1 88 ? 14.940 1.106 -24.025 1.00 91.56 88 ARG A C 1
ATOM 687 O O . ARG A 1 88 ? 13.900 1.122 -23.365 1.00 91.56 88 ARG A O 1
ATOM 694 N N . ASP A 1 89 ? 15.109 1.874 -25.096 1.00 94.44 89 ASP A N 1
ATOM 695 C CA . ASP A 1 89 ? 14.054 2.727 -25.626 1.00 94.44 89 ASP A CA 1
ATOM 696 C C . ASP A 1 89 ? 13.033 1.896 -26.410 1.00 94.44 89 ASP A C 1
ATOM 698 O O . ASP A 1 89 ? 13.022 1.868 -27.639 1.00 94.44 89 ASP A O 1
ATOM 702 N N . GLY A 1 90 ? 12.132 1.232 -25.681 1.00 92.50 90 GLY A N 1
ATOM 703 C CA . GLY A 1 90 ? 11.040 0.464 -26.278 1.00 92.50 90 GLY A CA 1
ATOM 704 C C . GLY A 1 90 ? 10.111 1.302 -27.165 1.00 92.50 90 GLY A C 1
ATOM 705 O O . GLY A 1 90 ? 9.439 0.748 -28.027 1.00 92.50 90 GLY A O 1
ATOM 706 N N . ARG A 1 91 ? 10.103 2.637 -27.024 1.00 93.12 91 ARG A N 1
ATOM 707 C CA . ARG A 1 91 ? 9.274 3.526 -27.855 1.00 93.12 91 ARG A CA 1
ATOM 708 C C . ARG A 1 91 ? 9.768 3.573 -29.299 1.00 93.12 91 ARG A C 1
ATOM 710 O O . ARG A 1 91 ? 8.971 3.809 -30.196 1.00 93.12 91 ARG A O 1
ATOM 717 N N . ARG A 1 92 ? 11.065 3.333 -29.518 1.00 92.00 92 ARG A N 1
ATOM 718 C CA . ARG A 1 92 ? 11.698 3.279 -30.846 1.00 92.00 92 ARG A CA 1
ATOM 719 C C . ARG A 1 92 ? 11.782 1.872 -31.435 1.00 92.00 92 ARG A C 1
ATOM 721 O O . ARG A 1 92 ? 12.177 1.732 -32.584 1.00 92.00 92 ARG A O 1
ATOM 728 N N . VAL A 1 93 ? 11.421 0.842 -30.668 1.00 91.88 93 VAL A N 1
ATOM 729 C CA . VAL A 1 93 ? 11.376 -0.557 -31.138 1.00 91.88 93 VAL A CA 1
ATOM 730 C C . VAL A 1 93 ? 10.069 -0.856 -31.882 1.00 91.88 93 VAL A C 1
ATOM 732 O O . VAL A 1 93 ? 9.972 -1.840 -32.609 1.00 91.88 93 VAL A O 1
ATOM 735 N N . VAL A 1 94 ? 9.059 -0.001 -31.722 1.00 90.81 94 VAL A N 1
ATOM 736 C CA . VAL A 1 94 ? 7.773 -0.134 -32.407 1.00 90.81 94 VAL A CA 1
ATOM 737 C C . VAL A 1 94 ? 7.972 0.055 -33.911 1.00 90.81 94 VAL A C 1
ATOM 739 O O . VAL A 1 94 ? 8.300 1.147 -34.372 1.00 90.81 94 VAL A O 1
ATOM 742 N N . LEU A 1 95 ? 7.760 -1.022 -34.667 1.00 92.38 95 LEU A N 1
ATOM 743 C CA . LEU A 1 95 ? 7.749 -0.996 -36.125 1.00 92.38 95 LEU A CA 1
ATOM 744 C C . LEU A 1 95 ? 6.361 -0.591 -36.645 1.00 92.38 95 LEU A C 1
ATOM 746 O O . LEU A 1 95 ? 5.359 -0.784 -35.945 1.00 92.38 95 LEU A O 1
ATOM 750 N N . PRO A 1 96 ? 6.279 -0.057 -37.875 1.00 91.44 96 PRO A N 1
ATOM 751 C CA . PRO A 1 96 ? 5.011 0.075 -38.577 1.00 91.44 96 PRO A CA 1
ATOM 752 C C . PRO A 1 96 ? 4.256 -1.265 -38.620 1.00 91.44 96 PRO A C 1
ATOM 754 O O . PRO A 1 96 ? 4.888 -2.326 -38.603 1.00 91.44 96 PRO A O 1
ATOM 757 N N . PRO A 1 97 ? 2.914 -1.247 -38.685 1.00 91.62 97 PRO A N 1
ATOM 758 C CA . PRO A 1 97 ? 2.140 -2.474 -38.806 1.00 91.62 97 PRO A CA 1
ATOM 759 C C . PRO A 1 97 ? 2.515 -3.223 -40.091 1.00 91.62 97 PRO A C 1
ATOM 761 O O . PRO A 1 97 ? 2.675 -2.617 -41.150 1.00 91.62 97 PRO A O 1
ATOM 764 N N . ASN A 1 98 ? 2.614 -4.549 -40.003 1.00 87.62 98 ASN A N 1
ATOM 765 C CA . ASN A 1 98 ? 2.866 -5.389 -41.170 1.00 87.62 98 ASN A CA 1
ATOM 766 C C . ASN A 1 98 ? 1.664 -5.331 -42.121 1.00 87.62 98 ASN A C 1
ATOM 768 O O . ASN A 1 98 ? 0.534 -5.620 -41.718 1.00 87.62 98 ASN A O 1
ATOM 772 N N . ALA A 1 99 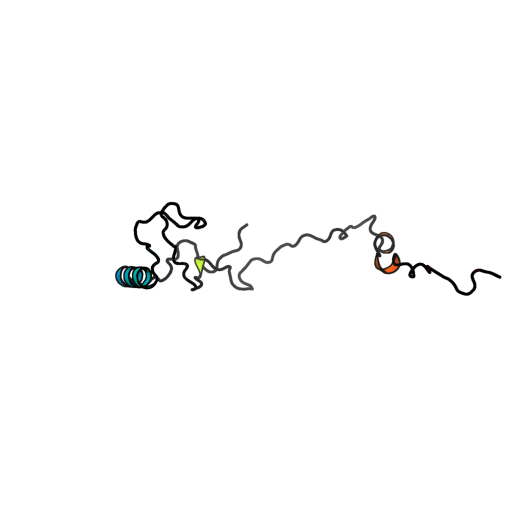? 1.905 -4.989 -43.387 1.00 87.00 99 ALA A N 1
ATOM 773 C CA . ALA A 1 99 ? 0.874 -5.041 -44.415 1.00 87.00 99 ALA A CA 1
ATOM 774 C C . ALA A 1 99 ? 0.515 -6.506 -44.715 1.00 87.00 99 ALA A C 1
ATOM 776 O O . ALA A 1 99 ? 1.371 -7.282 -45.132 1.00 87.00 99 ALA A O 1
ATOM 777 N N . LEU A 1 100 ? -0.746 -6.890 -44.491 1.00 85.75 100 LEU A N 1
ATOM 778 C CA . LEU A 1 100 ? -1.242 -8.240 -44.807 1.00 85.75 100 LEU A CA 1
ATOM 779 C C . LEU A 1 100 ? -1.545 -8.411 -46.301 1.00 85.75 100 LEU A C 1
ATOM 781 O O . LEU A 1 100 ? -1.407 -9.504 -46.838 1.00 85.75 100 LEU A O 1
ATOM 785 N N . TYR A 1 101 ? -1.936 -7.321 -46.959 1.00 82.31 101 TYR A N 1
ATOM 786 C CA . TYR A 1 101 ? -2.185 -7.246 -48.393 1.00 82.31 101 TYR A CA 1
ATOM 787 C C . TYR A 1 101 ? -1.688 -5.888 -48.888 1.00 82.31 101 TYR A C 1
ATOM 789 O O . TYR A 1 101 ? -1.968 -4.865 -48.261 1.00 82.31 101 TYR A O 1
ATOM 797 N N . ALA A 1 102 ? -0.962 -5.873 -50.002 1.00 75.31 102 ALA A N 1
ATOM 798 C CA . ALA A 1 102 ? -0.590 -4.658 -50.715 1.00 75.31 102 ALA A CA 1
ATOM 799 C C . ALA A 1 102 ? -1.221 -4.727 -52.108 1.00 75.31 102 ALA A C 1
ATOM 801 O O . ALA A 1 102 ? -1.045 -5.721 -52.810 1.00 75.31 102 ALA A O 1
ATOM 802 N N . ALA A 1 103 ? -1.982 -3.696 -52.483 1.00 72.44 103 ALA A N 1
ATOM 803 C CA . ALA A 1 103 ? -2.677 -3.649 -53.770 1.00 72.44 103 ALA A CA 1
ATOM 804 C C . ALA A 1 103 ? -1.705 -3.699 -54.967 1.00 72.44 103 ALA A C 1
ATOM 806 O O . ALA A 1 103 ? -2.064 -4.211 -56.022 1.00 72.44 103 ALA A O 1
ATOM 807 N N . ASP A 1 104 ? -0.460 -3.263 -54.757 1.00 67.25 104 ASP A N 1
ATOM 808 C CA . ASP A 1 104 ? 0.540 -3.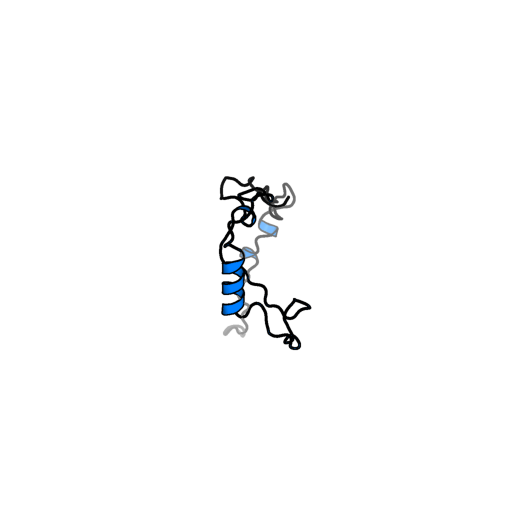055 -55.808 1.00 67.25 104 ASP A CA 1
ATOM 809 C C . ASP A 1 104 ? 1.662 -4.118 -55.795 1.00 67.25 104 ASP A C 1
ATOM 811 O O . ASP A 1 104 ? 2.704 -3.937 -56.416 1.00 67.25 104 ASP A O 1
ATOM 815 N N . ALA A 1 105 ? 1.491 -5.234 -55.071 1.00 62.62 105 ALA A N 1
ATOM 816 C CA . ALA A 1 105 ? 2.525 -6.275 -54.927 1.00 62.62 105 ALA A CA 1
ATOM 817 C C . ALA A 1 105 ? 2.665 -7.225 -56.139 1.00 62.62 105 ALA A C 1
ATOM 819 O O . ALA A 1 105 ? 3.474 -8.150 -56.102 1.00 62.62 105 ALA A O 1
ATOM 820 N N . HIS A 1 106 ? 1.894 -6.999 -57.206 1.00 57.22 106 HIS A N 1
ATOM 821 C CA . HIS A 1 106 ? 2.006 -7.690 -58.490 1.00 57.22 106 HIS A CA 1
ATOM 822 C C . HIS A 1 106 ? 2.121 -6.658 -59.622 1.00 57.22 106 HIS A C 1
ATOM 824 O O . HIS A 1 106 ? 1.133 -6.310 -60.267 1.00 57.22 106 HIS A O 1
ATOM 830 N N . MET A 1 107 ? 3.344 -6.187 -59.862 1.00 45.09 107 MET A N 1
ATOM 831 C CA . MET A 1 107 ? 3.783 -5.643 -61.148 1.00 45.09 107 MET A CA 1
ATOM 832 C C . MET A 1 107 ? 5.159 -6.206 -61.480 1.00 45.09 107 MET A C 1
ATOM 834 O O . MET A 1 107 ? 6.015 -6.217 -60.568 1.00 45.09 107 MET A O 1
#

Sequence (107 aa):
MSGRKIADAAVKNRTQTPFWNWLRNKLLAVDRLPGPPPPGLPTADGKAVYHNPLRFPKTQSARPGSAELPTLPGGIHHKLAENYYYTRDGRRVVLPPNALYAADAHM

Radius of gyration: 30.27 Å; chains: 1; bounding box: 57×40×91 Å

pLDDT: mean 80.64, std 13.38, range [45.09, 95.62]

InterPro domains:
  IPR009947 NADH dehydrogenase [ubiquinone] 1 alpha subcomplex subunit 7 [PF07347] (51-102)
  IPR009947 NADH dehydrogenase [ubiquinone] 1 alpha subcomplex subunit 7 [PTHR12485] (9-104)

Organism: Oesophagostomum dentatum (NCBI:txid61180)

Secondary structure (DSSP, 8-state):
-PPPBSS-TTPPPP---HHHHHHHHHHTT-S--SSPPPTT-S-TT-PPP----S--TTTSBPPTTTSPPP-PPPPTT--SSS--GGGT-GGGT-PPPPPS--TTS--

Foldseek 3Di:
DPKAFQDDPPDDDDDDPPVVVVVVCVVVCQPPDQDDADPDDPDPRNGHDDDDPDDDRRNHGHDPPVTDDDPDDDDPQPDPPPRDVVVPVVVVVDDDDDDPDDPPPDD